Protein AF-A0A516W9E9-F1 (afdb_monomer_lite)

Foldseek 3Di:
DPDDDLQVLLVVLLVLLLLLLVVQVDDPPPPLNVLNPQPQGADQVCLVSNLVSSLSSLVSLLVSDVVVDPCVVLNVLSVVLSVQSVPDDHSSSNSVSSVVCVVSSCVSSDDDD

Structure (mmCIF, N/CA/C/O backbone):
data_AF-A0A516W9E9-F1
#
_entry.id   AF-A0A516W9E9-F1
#
loop_
_atom_site.group_PDB
_atom_site.id
_atom_site.type_symbol
_atom_site.label_atom_id
_atom_site.label_alt_id
_atom_site.label_comp_id
_atom_site.label_asym_id
_atom_site.label_entity_id
_atom_site.label_seq_id
_atom_site.pdbx_PDB_ins_code
_atom_site.Cartn_x
_atom_site.Cartn_y
_atom_site.Cartn_z
_atom_site.occupancy
_atom_site.B_iso_or_equiv
_atom_site.auth_seq_id
_atom_site.auth_comp_id
_atom_site.auth_asym_id
_atom_site.auth_atom_id
_atom_site.pdbx_PDB_model_num
ATOM 1 N N . MET A 1 1 ? 2.435 -21.210 -15.739 1.00 43.16 1 MET A N 1
ATOM 2 C CA . MET A 1 1 ? 1.935 -20.121 -14.871 1.00 43.16 1 MET A CA 1
ATOM 3 C C . MET A 1 1 ? 1.709 -18.894 -15.738 1.00 43.16 1 MET A C 1
ATOM 5 O O . MET A 1 1 ? 2.618 -18.540 -16.479 1.00 43.16 1 MET A O 1
ATOM 9 N N . LYS A 1 2 ? 0.509 -18.293 -15.738 1.00 44.12 2 LYS A N 1
ATOM 10 C CA . LYS A 1 2 ? 0.316 -16.986 -16.390 1.00 44.12 2 LYS A CA 1
ATOM 11 C C . LYS A 1 2 ? 1.157 -15.979 -15.607 1.00 44.12 2 LYS A C 1
ATOM 13 O O . LYS A 1 2 ? 0.932 -15.845 -14.411 1.00 44.12 2 LYS A O 1
ATOM 18 N N . LYS A 1 3 ? 2.133 -15.331 -16.252 1.00 57.31 3 LYS A N 1
ATOM 19 C CA . LYS A 1 3 ? 2.815 -14.179 -15.653 1.00 57.31 3 LYS A CA 1
ATOM 20 C C . LYS A 1 3 ? 1.751 -13.110 -15.412 1.00 57.31 3 LYS A C 1
ATOM 22 O O . LYS A 1 3 ? 1.116 -12.656 -16.364 1.00 57.31 3 LYS A O 1
ATOM 27 N N . THR A 1 4 ? 1.489 -12.799 -14.149 1.00 67.75 4 THR A N 1
ATOM 28 C CA . THR A 1 4 ? 0.615 -11.692 -13.764 1.00 67.75 4 THR A CA 1
ATOM 29 C C . THR A 1 4 ? 1.268 -10.403 -14.253 1.00 67.75 4 THR A C 1
ATOM 31 O O . THR A 1 4 ? 2.472 -10.244 -14.097 1.00 67.75 4 THR A O 1
ATOM 34 N N . ASN A 1 5 ? 0.510 -9.518 -14.902 1.00 80.50 5 ASN A N 1
ATOM 35 C CA . ASN A 1 5 ? 1.042 -8.226 -15.333 1.00 80.50 5 ASN A CA 1
ATOM 36 C C . ASN A 1 5 ? 1.298 -7.363 -14.079 1.00 80.50 5 ASN A C 1
ATOM 38 O O . ASN A 1 5 ? 0.321 -7.080 -13.377 1.00 80.50 5 ASN A O 1
ATOM 42 N N . PRO A 1 6 ? 2.547 -6.934 -13.806 1.00 79.31 6 PRO A N 1
ATOM 43 C CA . PRO A 1 6 ? 2.884 -6.152 -12.617 1.00 79.31 6 PRO A CA 1
ATOM 44 C C . PRO A 1 6 ? 2.045 -4.887 -12.467 1.00 79.31 6 PRO A C 1
ATOM 46 O O . PRO A 1 6 ? 1.619 -4.547 -11.365 1.00 79.31 6 PRO A O 1
ATOM 49 N N . GLY A 1 7 ? 1.724 -4.231 -13.586 1.00 75.94 7 GLY A N 1
ATOM 50 C CA . GLY A 1 7 ? 0.905 -3.028 -13.570 1.00 75.94 7 GLY A CA 1
ATOM 51 C C . GLY A 1 7 ? -0.505 -3.251 -13.084 1.00 75.94 7 GLY A C 1
ATOM 52 O O . GLY A 1 7 ? -0.976 -2.494 -12.246 1.00 75.94 7 GLY A O 1
ATOM 53 N N . LEU A 1 8 ? -1.140 -4.350 -13.488 1.00 80.62 8 LEU A N 1
ATOM 54 C CA . LEU A 1 8 ? -2.489 -4.664 -13.018 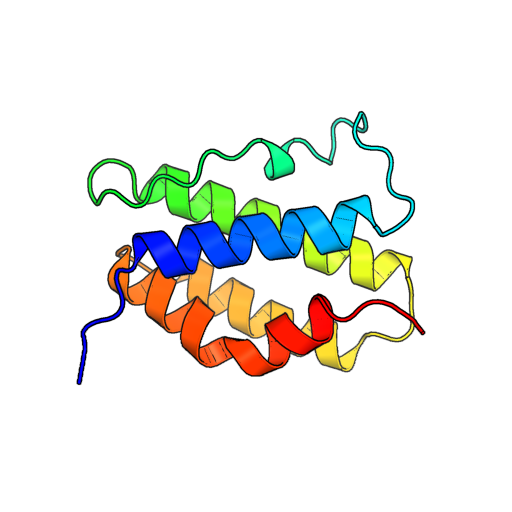1.00 80.62 8 LEU A CA 1
ATOM 55 C C . LEU A 1 8 ? -2.524 -4.955 -11.512 1.00 80.62 8 LEU A C 1
ATOM 57 O O . LEU A 1 8 ? -3.517 -4.656 -10.851 1.00 80.62 8 LEU A O 1
ATOM 61 N N . VAL A 1 9 ? -1.455 -5.538 -10.961 1.00 82.94 9 VAL A N 1
ATOM 62 C CA . VAL A 1 9 ? -1.347 -5.797 -9.517 1.00 82.94 9 VAL A CA 1
ATOM 63 C C . VAL A 1 9 ? -1.195 -4.489 -8.750 1.00 82.94 9 VAL A C 1
ATOM 65 O O . VAL A 1 9 ? -1.908 -4.259 -7.773 1.00 82.94 9 VAL A O 1
ATOM 68 N N . ILE A 1 10 ? -0.297 -3.624 -9.217 1.00 81.56 10 ILE A N 1
ATOM 69 C CA . ILE A 1 10 ? -0.003 -2.335 -8.593 1.00 81.56 10 ILE A CA 1
ATOM 70 C C . ILE A 1 10 ? -1.223 -1.397 -8.662 1.00 81.56 10 ILE A C 1
ATOM 72 O O . ILE A 1 10 ? -1.624 -0.826 -7.645 1.00 81.56 10 ILE A O 1
ATOM 76 N N . GLU A 1 11 ? -1.871 -1.289 -9.825 1.00 80.69 11 GLU A N 1
ATOM 77 C CA . GLU A 1 11 ? -3.103 -0.510 -10.005 1.00 80.69 11 GLU A CA 1
ATOM 78 C C . GLU A 1 11 ? -4.245 -1.052 -9.132 1.00 80.69 11 GLU A C 1
ATOM 80 O O . GLU A 1 11 ? -4.943 -0.285 -8.465 1.00 80.69 11 GLU A O 1
ATOM 85 N N . GLY A 1 12 ? -4.414 -2.378 -9.079 1.00 80.69 12 GLY A N 1
ATOM 86 C CA . GLY A 1 12 ? -5.438 -3.022 -8.254 1.00 80.69 12 GLY A CA 1
ATOM 87 C C . GLY A 1 12 ? -5.260 -2.752 -6.757 1.00 80.69 12 GLY A C 1
ATOM 88 O O . GLY A 1 12 ? -6.246 -2.503 -6.054 1.00 80.69 12 GLY A O 1
ATOM 89 N N . PHE A 1 13 ? -4.013 -2.737 -6.276 1.00 85.69 13 PHE A N 1
ATOM 90 C CA . PHE A 1 13 ? -3.686 -2.326 -4.910 1.00 85.69 13 PHE A CA 1
ATOM 91 C C . PHE A 1 13 ? -4.097 -0.871 -4.656 1.00 85.69 13 PHE A C 1
ATOM 93 O O . PHE A 1 13 ? -4.828 -0.599 -3.701 1.00 85.69 13 PHE A O 1
ATOM 100 N N . ALA A 1 14 ? -3.705 0.051 -5.540 1.00 81.00 14 ALA A N 1
ATOM 101 C CA . ALA A 1 14 ? -4.018 1.470 -5.389 1.00 81.00 14 ALA A CA 1
ATOM 102 C C . ALA A 1 14 ? -5.533 1.737 -5.372 1.00 81.00 14 AL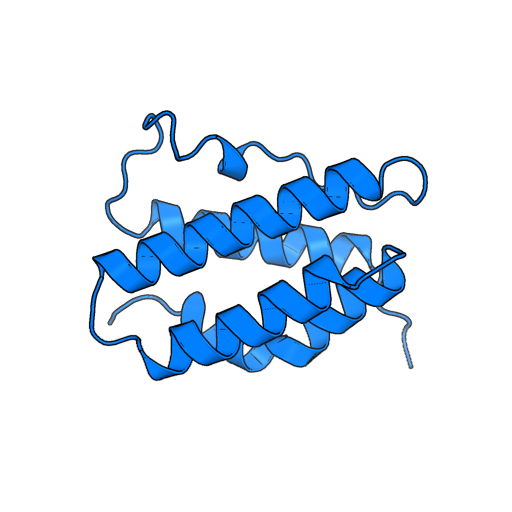A A C 1
ATOM 104 O O . ALA A 1 14 ? -6.017 2.512 -4.545 1.00 81.00 14 ALA A O 1
ATOM 105 N N . ILE A 1 15 ? -6.301 1.069 -6.239 1.00 79.38 15 ILE A N 1
ATOM 106 C CA . ILE A 1 15 ? -7.769 1.179 -6.277 1.00 79.38 15 ILE A CA 1
ATOM 107 C C . ILE A 1 15 ? -8.390 0.671 -4.968 1.00 79.38 15 ILE A C 1
ATOM 109 O O . ILE A 1 15 ? -9.245 1.342 -4.387 1.00 79.38 15 ILE A O 1
ATOM 113 N N . SER A 1 16 ? -7.949 -0.490 -4.481 1.00 82.50 16 SER A N 1
ATOM 114 C CA . SER A 1 16 ? -8.480 -1.096 -3.251 1.00 82.50 16 SER A CA 1
ATOM 115 C C . SER A 1 16 ? -8.188 -0.234 -2.021 1.00 82.50 16 SER A C 1
ATOM 117 O O . SER A 1 16 ? -9.077 -0.001 -1.200 1.00 82.50 16 SER A O 1
ATOM 119 N N . ALA A 1 17 ? -6.981 0.329 -1.943 1.00 81.44 17 ALA A N 1
ATOM 120 C CA . ALA A 1 17 ? -6.595 1.251 -0.885 1.00 81.44 17 ALA A CA 1
ATOM 121 C C . ALA A 1 17 ? -7.425 2.540 -0.902 1.00 81.44 17 ALA A C 1
ATOM 123 O O . ALA A 1 17 ? -7.948 2.940 0.138 1.00 81.44 17 ALA A O 1
ATOM 124 N N . LYS A 1 18 ? -7.636 3.151 -2.079 1.00 77.12 18 LYS A N 1
ATOM 125 C CA . LYS A 1 18 ? -8.531 4.314 -2.213 1.00 77.12 18 LYS A CA 1
ATOM 126 C C . LYS A 1 18 ? -9.940 3.988 -1.712 1.00 77.12 18 LYS A C 1
ATOM 128 O O . LYS A 1 18 ? -10.512 4.779 -0.967 1.00 77.12 18 LYS A O 1
ATOM 133 N N . ASN A 1 19 ? -10.485 2.825 -2.070 1.00 78.56 19 ASN A N 1
ATOM 134 C CA . ASN A 1 19 ? -11.809 2.407 -1.604 1.00 78.56 19 ASN A CA 1
ATOM 135 C C . ASN A 1 19 ? -11.863 2.260 -0.080 1.00 78.56 19 ASN A C 1
ATOM 137 O O . ASN A 1 19 ? -12.799 2.762 0.534 1.00 78.56 19 ASN A O 1
ATOM 141 N N . ARG A 1 20 ? -10.861 1.629 0.544 1.00 78.69 20 ARG A N 1
ATOM 142 C CA . ARG A 1 20 ? -10.801 1.507 2.008 1.00 78.69 20 ARG A CA 1
ATOM 143 C C . ARG A 1 20 ? -10.791 2.872 2.681 1.00 78.69 20 ARG A C 1
ATOM 145 O O . ARG A 1 20 ? -11.591 3.122 3.575 1.00 78.69 20 ARG A O 1
ATOM 152 N N . ILE A 1 21 ? -9.907 3.749 2.230 1.00 76.25 21 ILE A N 1
ATOM 153 C CA . ILE A 1 21 ? -9.637 5.003 2.924 1.00 76.25 21 ILE A CA 1
ATOM 154 C C . ILE A 1 21 ? -10.781 5.996 2.733 1.00 76.25 21 ILE A C 1
ATOM 156 O O . ILE A 1 21 ? -11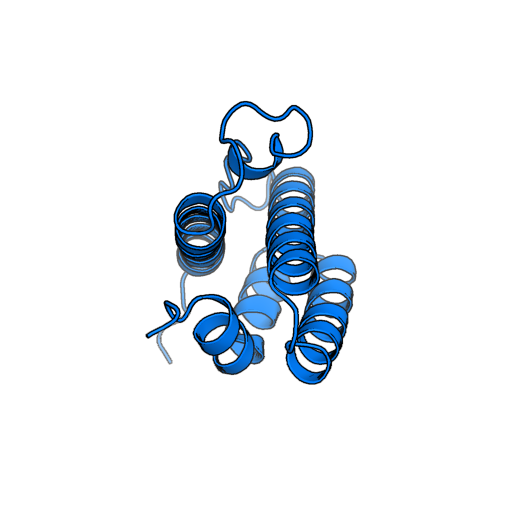.123 6.705 3.667 1.00 76.25 21 ILE A O 1
ATOM 160 N N . PHE A 1 22 ? -11.436 6.004 1.574 1.00 71.44 22 PHE A N 1
ATOM 161 C CA . PHE A 1 22 ? -12.592 6.874 1.350 1.00 71.44 22 PHE A CA 1
ATOM 162 C C . PHE A 1 22 ? -13.929 6.300 1.818 1.00 71.44 22 PHE A C 1
ATOM 164 O O . PHE A 1 22 ? -14.892 7.056 1.924 1.00 71.44 22 PHE A O 1
ATOM 171 N N . ASN A 1 23 ? -14.009 4.994 2.078 1.00 69.00 23 ASN A N 1
ATOM 172 C CA . ASN A 1 23 ? -15.139 4.423 2.807 1.00 69.00 23 ASN A CA 1
ATOM 173 C C . ASN A 1 23 ? -14.986 4.625 4.320 1.00 69.00 23 ASN A C 1
ATOM 175 O O . ASN A 1 23 ? -15.993 4.734 5.016 1.00 69.00 23 ASN A O 1
ATOM 179 N N . SER A 1 24 ? -13.753 4.702 4.831 1.00 61.19 24 SER A N 1
ATOM 180 C CA . SER A 1 24 ? -13.496 5.267 6.155 1.00 61.19 24 SER A CA 1
ATOM 181 C C . SER A 1 24 ? -13.764 6.775 6.100 1.00 61.19 24 SER A C 1
ATOM 183 O O . SER A 1 24 ? -13.515 7.412 5.083 1.00 61.19 24 SER A O 1
ATOM 185 N N . THR A 1 25 ? -14.298 7.375 7.155 1.00 63.31 25 THR A N 1
ATOM 186 C CA . THR A 1 25 ? -14.837 8.752 7.186 1.00 63.31 25 THR A CA 1
ATOM 187 C C . THR A 1 25 ? -13.795 9.881 7.008 1.00 63.31 25 THR A C 1
ATOM 189 O O . THR A 1 25 ? -14.033 11.014 7.424 1.00 63.31 25 THR A O 1
ATOM 192 N N . ILE A 1 26 ? -12.621 9.589 6.446 1.00 60.56 26 ILE A N 1
ATOM 193 C CA . ILE A 1 26 ? -11.503 10.514 6.249 1.00 60.56 26 ILE A CA 1
ATOM 194 C C . ILE A 1 26 ? -11.821 11.484 5.101 1.00 60.56 26 ILE A C 1
ATOM 196 O O . ILE A 1 26 ? -12.237 11.083 4.012 1.00 60.56 26 ILE A O 1
ATOM 200 N N . ASP A 1 27 ? -11.624 12.784 5.345 1.00 57.44 27 ASP A N 1
ATOM 201 C CA . ASP A 1 27 ? -11.931 13.846 4.383 1.00 57.44 27 ASP A CA 1
ATOM 202 C C . ASP A 1 27 ? -11.022 13.767 3.144 1.00 57.44 27 ASP A C 1
ATOM 204 O O . ASP A 1 27 ? -9.801 13.916 3.226 1.00 57.44 27 ASP A O 1
ATOM 208 N N . ARG A 1 28 ? -11.647 13.578 1.975 1.00 54.94 28 ARG A N 1
ATOM 209 C CA . ARG A 1 28 ? -11.019 13.547 0.641 1.00 54.94 28 ARG A CA 1
ATOM 210 C C . ARG A 1 28 ? -10.192 14.785 0.304 1.00 54.94 28 ARG A C 1
ATOM 212 O O . ARG A 1 28 ? -9.354 14.707 -0.590 1.00 54.94 28 ARG A O 1
ATOM 219 N N . HIS A 1 29 ? -10.445 15.902 0.977 1.00 53.91 29 HIS A N 1
ATOM 220 C CA . HIS A 1 29 ? -9.788 17.184 0.724 1.00 53.91 29 HIS A CA 1
ATOM 221 C C . HIS A 1 29 ? -8.694 17.499 1.746 1.00 53.91 29 HIS A C 1
ATOM 223 O O . HIS A 1 29 ? -8.129 18.594 1.715 1.00 53.91 29 HIS A O 1
ATOM 229 N N . HIS A 1 30 ? -8.384 16.569 2.655 1.00 51.12 30 HIS A N 1
ATOM 230 C CA . HIS A 1 30 ? -7.309 16.781 3.607 1.00 51.12 30 HIS A CA 1
ATOM 231 C C . HIS A 1 30 ? -5.954 16.750 2.873 1.00 51.12 30 HIS A C 1
ATOM 233 O O . HIS A 1 30 ? -5.686 15.796 2.141 1.00 51.12 30 HIS A O 1
ATOM 239 N N . PRO A 1 31 ? -5.070 17.745 3.066 1.00 46.22 31 PRO A N 1
ATOM 240 C CA . PRO A 1 31 ? -3.775 17.816 2.379 1.00 46.22 31 PRO A CA 1
ATOM 241 C C . PRO A 1 31 ? -2.849 16.627 2.688 1.00 46.22 31 PRO A C 1
ATOM 243 O O . PRO A 1 31 ? -1.913 16.360 1.945 1.00 46.22 31 PRO A O 1
ATOM 246 N N . GLU A 1 32 ? -3.128 15.859 3.745 1.00 46.38 32 GLU A N 1
ATOM 247 C CA . GLU A 1 32 ? -2.419 14.607 4.059 1.00 46.38 32 GLU A CA 1
ATOM 248 C C . GLU A 1 32 ? -2.921 13.392 3.244 1.00 46.38 32 GLU A C 1
ATOM 250 O O . GLU A 1 32 ? -2.398 12.291 3.402 1.00 46.38 32 GLU A O 1
ATOM 255 N N . VAL A 1 33 ? -3.923 13.571 2.369 1.00 50.78 33 VAL A N 1
ATOM 256 C CA . VAL A 1 33 ? -4.532 12.537 1.500 1.00 50.78 33 VAL A CA 1
ATOM 257 C C . VAL A 1 33 ? -4.037 12.641 0.043 1.00 50.78 33 VAL A C 1
ATOM 259 O O . VAL A 1 33 ? -4.513 11.941 -0.850 1.00 50.78 33 VAL A O 1
ATOM 262 N N . ASP A 1 34 ? -3.003 13.454 -0.202 1.00 45.44 34 ASP A N 1
ATOM 263 C CA . ASP A 1 34 ? -2.384 13.711 -1.519 1.00 45.44 34 ASP A CA 1
ATOM 264 C C . ASP A 1 34 ? -1.843 12.436 -2.210 1.00 45.44 34 ASP A C 1
ATOM 266 O O . ASP A 1 34 ? -1.653 12.356 -3.422 1.00 45.44 34 ASP A O 1
ATOM 270 N N . TRP A 1 35 ? -1.664 11.366 -1.439 1.00 50.66 35 TRP A N 1
ATOM 271 C CA . TRP A 1 35 ? -1.276 10.044 -1.919 1.00 50.66 35 TRP A CA 1
ATOM 272 C C . TRP A 1 35 ? -2.376 9.314 -2.703 1.00 50.66 35 TRP A C 1
ATOM 274 O O . TRP A 1 35 ? -2.075 8.451 -3.528 1.00 50.66 35 TRP A O 1
ATOM 284 N N . ALA A 1 36 ? -3.647 9.684 -2.524 1.00 44.56 36 ALA A N 1
ATOM 285 C CA . ALA A 1 36 ? -4.762 9.135 -3.291 1.00 44.56 36 ALA A CA 1
ATOM 286 C C . ALA A 1 36 ? -4.800 9.640 -4.747 1.00 44.56 36 ALA A C 1
ATOM 288 O O . ALA A 1 36 ? -5.591 9.133 -5.549 1.00 44.56 36 ALA A O 1
ATOM 289 N N . GLN A 1 37 ? -3.947 10.604 -5.108 1.00 45.53 37 GLN A N 1
ATOM 290 C CA . GLN A 1 37 ? -3.764 11.088 -6.479 1.00 45.53 37 GLN A CA 1
ATOM 291 C C . GLN A 1 37 ? -2.546 10.484 -7.187 1.00 45.53 37 GLN A C 1
ATOM 293 O O . GLN A 1 37 ? -2.296 10.824 -8.338 1.00 45.53 37 GLN A O 1
ATOM 298 N N . ALA A 1 38 ? -1.804 9.570 -6.546 1.00 51.28 38 ALA A N 1
ATOM 299 C CA . ALA A 1 38 ? -0.689 8.899 -7.202 1.00 51.28 38 ALA A CA 1
ATOM 300 C C . ALA A 1 38 ? -1.190 8.102 -8.422 1.00 51.28 38 ALA A C 1
ATOM 302 O O . ALA A 1 38 ? -1.918 7.114 -8.279 1.00 51.28 38 ALA A O 1
ATOM 303 N N . ASP A 1 39 ? -0.815 8.558 -9.619 1.00 51.41 39 ASP A N 1
ATOM 304 C CA . ASP A 1 39 ? -0.991 7.825 -10.870 1.00 51.41 39 ASP A CA 1
ATOM 305 C C . ASP A 1 39 ? 0.056 6.715 -10.920 1.00 51.41 39 ASP A C 1
ATOM 307 O O . ASP A 1 39 ? 1.228 6.922 -11.246 1.00 51.41 39 ASP A O 1
ATOM 311 N N . VAL A 1 40 ? -0.366 5.516 -10.536 1.00 54.75 40 VAL A N 1
ATOM 312 C CA . VAL A 1 40 ? 0.508 4.350 -10.478 1.00 54.75 40 VAL A CA 1
ATOM 313 C C . VAL A 1 40 ? 0.520 3.683 -11.853 1.00 54.75 40 VAL A C 1
ATOM 315 O O . VAL A 1 40 ? -0.143 2.679 -12.076 1.00 54.75 40 VAL A O 1
ATOM 318 N N . SER A 1 41 ? 1.242 4.275 -12.809 1.00 55.38 41 SER A N 1
ATOM 319 C CA . SER A 1 41 ? 1.477 3.648 -14.116 1.00 55.38 41 SER A CA 1
ATOM 320 C C . SER A 1 41 ? 2.730 2.781 -14.042 1.00 55.38 41 SER A C 1
ATOM 322 O O . SER A 1 41 ? 3.857 3.278 -14.082 1.00 55.38 41 SER A O 1
ATOM 324 N N . ALA A 1 42 ? 2.550 1.467 -13.915 1.00 52.06 42 ALA A N 1
ATOM 325 C CA . ALA A 1 42 ? 3.676 0.541 -13.876 1.00 52.06 42 ALA A CA 1
ATOM 326 C C . ALA A 1 42 ? 4.331 0.431 -15.260 1.00 52.06 42 ALA A C 1
ATOM 328 O O . ALA A 1 42 ? 4.018 -0.436 -16.074 1.00 52.06 42 ALA A O 1
ATOM 329 N N . SER A 1 43 ? 5.256 1.343 -15.523 1.00 54.59 43 SER A N 1
ATOM 330 C CA . SER A 1 43 ? 6.268 1.208 -16.561 1.00 54.59 43 SER A CA 1
ATOM 331 C C . SER A 1 43 ? 7.636 1.258 -15.893 1.00 54.59 43 SER A C 1
ATOM 333 O O . SER A 1 43 ? 7.832 2.027 -14.949 1.00 54.59 43 SER A O 1
ATOM 335 N N . ASP A 1 44 ? 8.595 0.473 -16.389 1.00 56.38 44 ASP A N 1
ATOM 336 C CA . ASP A 1 44 ? 9.974 0.470 -15.872 1.00 56.38 44 ASP A CA 1
ATOM 337 C C . ASP A 1 44 ? 10.583 1.881 -15.860 1.00 56.38 44 ASP A C 1
ATOM 339 O O . ASP A 1 44 ? 11.275 2.273 -14.922 1.00 56.38 44 ASP A O 1
ATOM 343 N N . THR A 1 45 ? 10.247 2.689 -16.868 1.00 59.28 45 THR A N 1
ATOM 344 C CA . THR A 1 45 ? 10.655 4.093 -17.006 1.00 59.28 45 THR A CA 1
ATOM 345 C C . THR A 1 45 ? 10.164 5.012 -15.889 1.00 59.28 45 THR A C 1
ATOM 347 O O . THR A 1 45 ? 10.773 6.056 -15.672 1.00 59.28 45 THR A O 1
ATOM 350 N N . ASN A 1 46 ? 9.094 4.646 -15.179 1.00 72.62 46 ASN A N 1
ATOM 351 C CA . ASN A 1 46 ? 8.502 5.445 -14.105 1.00 72.62 46 ASN A CA 1
ATOM 352 C C . ASN A 1 46 ? 8.492 4.708 -12.754 1.00 72.62 46 ASN A C 1
ATOM 354 O O . ASN A 1 46 ? 7.729 5.058 -11.849 1.00 72.62 46 ASN A O 1
ATOM 358 N N . PHE A 1 47 ? 9.318 3.668 -12.601 1.00 79.50 47 PHE A N 1
ATOM 359 C CA . PHE A 1 47 ? 9.317 2.834 -11.402 1.00 79.50 47 PHE A CA 1
ATOM 360 C C . PHE A 1 47 ? 9.562 3.612 -10.092 1.00 79.50 47 PHE A C 1
ATOM 362 O O . PHE A 1 47 ? 8.808 3.382 -9.148 1.00 79.50 47 PHE A O 1
ATOM 369 N N . PRO A 1 48 ? 10.511 4.570 -9.998 1.00 82.50 48 PRO A N 1
ATOM 370 C CA . PRO A 1 48 ? 10.711 5.331 -8.762 1.00 82.50 48 PRO A CA 1
ATOM 371 C C . PRO A 1 48 ? 9.456 6.091 -8.312 1.00 82.50 48 PRO A C 1
ATOM 373 O O . PRO A 1 48 ? 9.090 6.033 -7.142 1.00 82.50 48 PRO A O 1
ATOM 376 N N . SER A 1 49 ? 8.757 6.747 -9.242 1.00 81.69 49 SER A N 1
ATOM 377 C CA . SER A 1 49 ? 7.512 7.465 -8.944 1.00 81.69 49 SER A CA 1
ATOM 378 C C . SER A 1 49 ? 6.351 6.515 -8.653 1.00 81.69 49 SER A C 1
ATOM 380 O O . SER A 1 49 ? 5.541 6.787 -7.774 1.00 81.69 49 SER A O 1
ATOM 382 N N . THR A 1 50 ? 6.294 5.376 -9.348 1.00 80.75 50 THR A N 1
ATOM 383 C CA . THR A 1 50 ? 5.328 4.295 -9.085 1.00 80.75 50 THR A CA 1
ATOM 384 C C . THR A 1 50 ? 5.485 3.780 -7.656 1.00 80.75 50 THR A C 1
ATOM 386 O O . THR A 1 50 ? 4.508 3.700 -6.916 1.00 80.75 50 THR A O 1
ATOM 389 N N . LYS A 1 51 ? 6.721 3.479 -7.245 1.00 86.31 51 LYS A N 1
ATOM 390 C CA . LYS A 1 51 ? 7.053 2.998 -5.905 1.00 86.31 51 LYS A CA 1
ATOM 391 C C . LYS A 1 51 ? 6.724 4.031 -4.830 1.00 86.31 51 LYS A C 1
ATOM 393 O O . LYS A 1 51 ? 6.037 3.683 -3.878 1.00 86.31 51 LYS A O 1
ATOM 398 N N . ASP A 1 52 ? 7.137 5.287 -5.005 1.00 85.06 52 ASP A N 1
ATOM 399 C CA . ASP A 1 52 ? 6.776 6.375 -4.082 1.00 85.06 52 ASP A CA 1
ATOM 400 C C . ASP A 1 52 ? 5.246 6.506 -3.956 1.00 85.06 52 ASP A C 1
ATOM 402 O O . ASP A 1 52 ? 4.710 6.583 -2.852 1.00 85.06 52 ASP A O 1
ATOM 406 N N . GLY A 1 53 ? 4.514 6.409 -5.070 1.00 82.62 53 GLY A N 1
ATOM 407 C CA . GLY A 1 53 ? 3.052 6.353 -5.067 1.00 82.62 53 GLY A CA 1
ATOM 408 C C . GLY A 1 53 ? 2.492 5.205 -4.220 1.00 82.62 53 GLY A C 1
ATOM 409 O O . GLY A 1 53 ? 1.641 5.434 -3.360 1.00 82.62 53 GLY A O 1
ATOM 410 N N . VAL A 1 54 ? 2.996 3.982 -4.413 1.00 85.44 54 VAL A N 1
ATOM 411 C CA . VAL A 1 54 ? 2.586 2.795 -3.639 1.00 85.44 54 VAL A CA 1
ATOM 412 C C . VAL A 1 54 ? 2.909 2.946 -2.150 1.00 85.44 54 VAL A C 1
ATOM 414 O O . VAL A 1 54 ? 2.054 2.656 -1.313 1.00 85.44 54 VAL A O 1
ATOM 417 N N . GLU A 1 55 ? 4.097 3.440 -1.800 1.00 88.69 55 GLU A N 1
ATOM 418 C CA . GLU A 1 55 ? 4.498 3.673 -0.407 1.00 88.69 55 GLU A CA 1
ATOM 419 C C . GLU A 1 55 ? 3.582 4.681 0.285 1.00 88.69 55 GLU A C 1
ATOM 421 O O . GLU A 1 55 ? 3.155 4.471 1.424 1.00 88.69 55 GLU A O 1
ATOM 426 N N . ARG A 1 56 ? 3.248 5.780 -0.397 1.00 83.81 56 ARG A N 1
ATOM 427 C CA . ARG A 1 56 ? 2.339 6.779 0.162 1.00 83.81 56 ARG A CA 1
ATOM 428 C C . ARG A 1 56 ? 0.920 6.230 0.324 1.00 83.81 56 ARG A C 1
ATOM 430 O O . ARG A 1 56 ? 0.288 6.497 1.345 1.00 83.81 56 ARG A O 1
ATOM 437 N N . VAL A 1 57 ? 0.437 5.432 -0.632 1.00 82.88 57 VAL A N 1
ATOM 438 C CA . VAL A 1 57 ? -0.854 4.735 -0.522 1.00 82.88 57 VAL A CA 1
ATOM 439 C C . VAL A 1 57 ? -0.867 3.803 0.691 1.00 82.88 57 VAL A C 1
ATOM 441 O O . VAL A 1 57 ? -1.809 3.851 1.482 1.00 82.88 57 VAL A O 1
ATOM 444 N N . LEU A 1 58 ? 0.185 3.004 0.888 1.00 87.75 58 LEU A N 1
ATOM 445 C CA . LEU A 1 58 ? 0.291 2.103 2.036 1.00 87.75 58 LEU A CA 1
ATOM 446 C C . LEU A 1 58 ? 0.298 2.864 3.370 1.00 87.75 58 LEU A C 1
ATOM 448 O O . LEU A 1 58 ? -0.417 2.477 4.295 1.00 87.75 58 LEU A O 1
ATOM 452 N N . LYS A 1 59 ? 1.022 3.987 3.452 1.00 86.62 59 LYS A N 1
ATOM 453 C CA . LYS A 1 59 ? 0.997 4.873 4.629 1.00 86.62 59 LYS A CA 1
ATOM 454 C C . LYS A 1 59 ? -0.412 5.388 4.924 1.00 86.62 59 LYS A C 1
ATOM 456 O O . LYS A 1 59 ? -0.815 5.422 6.085 1.00 86.62 59 LYS A O 1
ATOM 461 N N . GLY A 1 60 ? -1.183 5.738 3.892 1.00 82.00 60 GLY A N 1
ATOM 462 C CA . GLY A 1 60 ? -2.591 6.115 4.032 1.00 82.00 60 GLY A CA 1
ATOM 463 C C . GLY A 1 60 ? -3.448 4.998 4.638 1.00 82.00 60 GLY A C 1
ATOM 464 O O . GLY A 1 60 ? -4.257 5.255 5.534 1.00 82.00 60 GLY A O 1
ATOM 465 N N . VAL A 1 61 ? -3.238 3.747 4.208 1.00 85.50 61 VAL A N 1
ATOM 466 C CA . VAL A 1 61 ? -3.937 2.569 4.757 1.00 85.50 61 VAL A CA 1
ATOM 467 C C . VAL A 1 61 ? -3.576 2.365 6.228 1.00 85.50 61 VAL A C 1
ATOM 469 O O . VAL A 1 61 ? -4.472 2.250 7.062 1.00 85.50 61 VAL A O 1
ATOM 472 N N . GLN A 1 62 ? -2.283 2.378 6.562 1.00 88.38 62 GLN A N 1
ATOM 473 C CA . GLN A 1 62 ? -1.808 2.235 7.942 1.00 88.38 62 GLN A CA 1
ATOM 474 C C . GLN A 1 62 ? -2.363 3.342 8.845 1.00 88.38 62 GLN A C 1
ATOM 476 O O . GLN A 1 62 ? -2.863 3.061 9.931 1.00 88.38 62 GLN A O 1
ATOM 481 N N . HIS A 1 63 ? -2.345 4.596 8.385 1.00 85.56 63 HIS A N 1
ATOM 482 C CA . HIS A 1 63 ? -2.916 5.713 9.135 1.00 85.56 63 HIS A CA 1
ATOM 483 C C . HIS A 1 63 ? -4.416 5.528 9.386 1.00 85.56 63 HIS A C 1
ATOM 485 O O . HIS A 1 63 ? -4.897 5.759 10.495 1.00 85.56 63 HIS A O 1
ATOM 491 N N . THR A 1 64 ? -5.150 5.083 8.366 1.00 82.81 64 THR A N 1
ATOM 492 C CA . THR A 1 64 ? -6.591 4.826 8.462 1.00 82.81 64 THR A CA 1
ATOM 493 C C . THR A 1 64 ? -6.890 3.746 9.494 1.00 82.81 64 THR A C 1
ATOM 495 O O . THR A 1 64 ? -7.693 3.967 10.397 1.00 82.81 64 THR A O 1
ATOM 498 N N . LEU A 1 65 ? -6.190 2.613 9.425 1.00 85.25 65 LEU A N 1
ATOM 499 C CA . LEU A 1 65 ? -6.342 1.523 10.391 1.00 85.25 65 LEU A CA 1
ATOM 500 C C . LEU A 1 65 ? -5.968 1.960 11.811 1.00 85.25 65 LEU A C 1
ATOM 502 O O . LEU A 1 65 ? -6.677 1.640 12.762 1.00 85.25 65 LEU A O 1
ATOM 506 N N . TYR A 1 66 ? -4.906 2.752 11.963 1.00 85.56 66 TYR A N 1
ATOM 507 C CA . TYR A 1 66 ? -4.526 3.311 13.257 1.00 85.56 66 TYR A CA 1
ATOM 508 C C . TYR A 1 66 ? -5.632 4.199 13.850 1.00 85.56 66 TYR A C 1
ATOM 510 O O . TYR A 1 66 ? -5.956 4.085 15.031 1.00 85.56 66 TYR A O 1
ATOM 518 N N . LYS A 1 67 ? -6.256 5.060 13.033 1.00 83.88 67 LYS A N 1
ATOM 519 C CA . LYS A 1 67 ? -7.377 5.917 13.456 1.00 83.88 67 LYS A CA 1
ATOM 520 C C . LYS A 1 67 ? -8.632 5.123 13.812 1.00 83.88 67 LYS A C 1
ATOM 522 O O . LYS A 1 67 ? -9.367 5.531 14.708 1.00 83.88 67 LYS A O 1
ATOM 527 N N . GLU A 1 68 ? -8.882 4.020 13.116 1.00 82.50 68 GLU A N 1
ATOM 528 C CA . GLU A 1 68 ? -10.042 3.157 13.346 1.00 82.50 68 GLU A CA 1
ATOM 529 C C . GLU A 1 68 ? -9.926 2.285 14.606 1.00 82.50 68 GLU A C 1
ATOM 531 O O 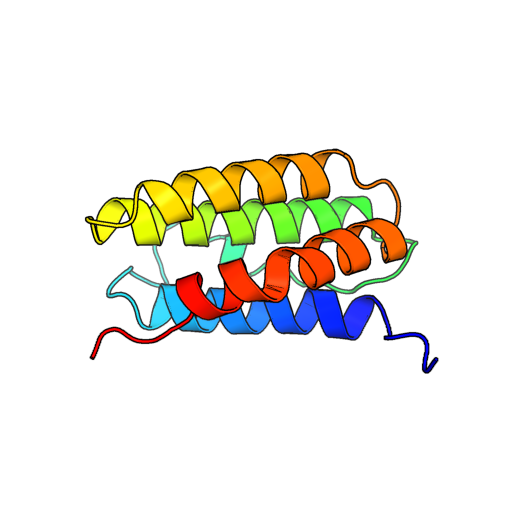. GLU A 1 68 ? -10.963 1.838 15.107 1.00 82.50 68 GLU A O 1
ATOM 536 N N . GLY A 1 69 ? -8.706 2.083 15.121 1.00 78.44 69 GLY A N 1
ATOM 537 C CA . GLY A 1 69 ? -8.400 1.308 16.327 1.00 78.44 69 GLY A CA 1
ATOM 538 C C . GLY A 1 69 ? -8.610 -0.207 16.174 1.00 78.44 69 GLY A C 1
ATOM 539 O O . GLY A 1 69 ? -9.313 -0.656 15.279 1.00 78.44 69 GLY A O 1
ATOM 540 N N . GLN A 1 70 ? -8.025 -1.004 17.080 1.00 75.81 70 GLN A N 1
ATOM 541 C CA . GLN A 1 70 ? -8.144 -2.479 17.113 1.00 75.81 70 GLN A CA 1
ATOM 542 C C . GLN A 1 70 ? -7.567 -3.209 15.880 1.00 75.81 70 GLN A C 1
ATOM 544 O O . GLN A 1 70 ? -8.128 -4.198 15.411 1.00 75.81 70 GLN A O 1
ATOM 549 N N . HIS A 1 71 ? -6.426 -2.740 15.366 1.00 83.56 71 HIS A N 1
ATOM 550 C CA . HIS A 1 71 ? -5.771 -3.301 14.177 1.00 83.56 71 HIS A CA 1
ATOM 551 C C . HIS A 1 71 ? -4.261 -3.551 14.371 1.00 83.56 71 HIS A C 1
ATOM 553 O O . HIS A 1 71 ? -3.530 -3.571 13.391 1.00 83.56 71 HIS A O 1
ATOM 559 N N . ASP A 1 72 ? -3.776 -3.738 15.604 1.00 85.12 72 ASP A N 1
ATOM 560 C CA . ASP A 1 72 ? -2.332 -3.768 15.914 1.00 85.12 72 ASP A CA 1
ATOM 561 C C . ASP A 1 72 ? -1.565 -4.879 15.175 1.00 85.12 72 ASP A C 1
ATOM 563 O O . ASP A 1 72 ? -0.529 -4.608 14.570 1.00 85.12 72 ASP A O 1
ATOM 567 N N . ASP A 1 73 ?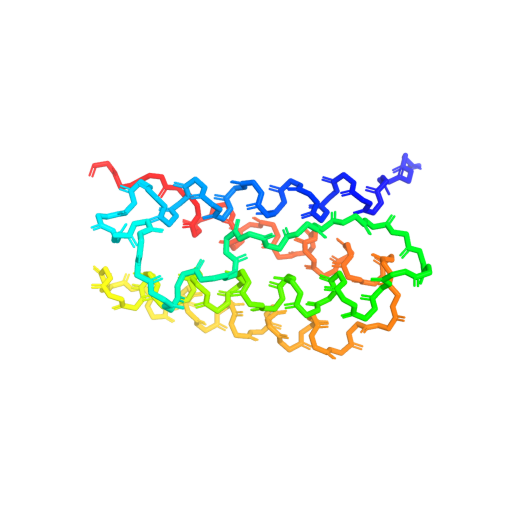 -2.098 -6.105 15.144 1.00 86.56 73 ASP A N 1
ATOM 568 C CA . ASP A 1 73 ? -1.479 -7.223 14.413 1.00 86.56 73 ASP A CA 1
ATOM 569 C C . ASP A 1 73 ? -1.422 -6.940 12.905 1.00 86.56 73 ASP A C 1
ATOM 571 O O . ASP A 1 73 ? -0.397 -7.127 12.254 1.00 86.56 73 ASP A O 1
ATOM 575 N N . LEU A 1 74 ? -2.507 -6.384 12.362 1.00 88.94 74 LEU A N 1
ATOM 576 C CA . LEU A 1 74 ? -2.597 -6.011 10.954 1.00 88.94 74 LEU A CA 1
ATOM 577 C C . LEU A 1 74 ? -1.657 -4.845 10.602 1.00 88.94 74 LEU A C 1
ATOM 579 O O . LEU A 1 74 ? -1.120 -4.793 9.499 1.00 88.94 74 LEU A O 1
ATOM 583 N N . LEU A 1 75 ? -1.445 -3.902 11.523 1.00 90.25 75 LEU A N 1
ATOM 584 C CA . LEU A 1 75 ? -0.502 -2.797 11.354 1.00 90.25 75 LEU A CA 1
ATOM 585 C C . LEU A 1 75 ? 0.950 -3.290 11.329 1.00 90.25 75 LEU A C 1
ATOM 587 O O . LEU A 1 75 ? 1.730 -2.768 10.531 1.00 90.25 75 LEU A O 1
ATOM 591 N N . ASN A 1 76 ? 1.290 -4.298 12.140 1.00 91.00 76 ASN A N 1
ATOM 592 C CA . ASN A 1 76 ? 2.603 -4.948 12.104 1.00 91.00 76 ASN A CA 1
ATOM 593 C C . ASN A 1 76 ? 2.826 -5.666 10.765 1.00 91.00 76 ASN A C 1
ATOM 595 O O . ASN A 1 76 ? 3.827 -5.415 10.099 1.00 91.00 76 ASN A O 1
ATOM 599 N N . ASP A 1 77 ? 1.854 -6.457 10.307 1.00 90.62 77 ASP A N 1
ATOM 600 C CA . ASP A 1 77 ? 1.932 -7.153 9.015 1.00 90.62 77 ASP A CA 1
ATOM 601 C C . ASP A 1 77 ? 2.061 -6.175 7.826 1.00 90.62 77 ASP A C 1
ATOM 603 O O . ASP A 1 77 ? 2.761 -6.431 6.841 1.00 90.62 77 ASP A O 1
ATOM 607 N N . LEU A 1 78 ? 1.397 -5.015 7.901 1.00 90.56 78 LEU A N 1
ATOM 608 C CA . LEU A 1 78 ? 1.536 -3.958 6.897 1.00 90.56 78 LEU A CA 1
ATOM 609 C C . LEU A 1 78 ? 2.894 -3.245 6.967 1.00 90.56 78 LEU A C 1
ATOM 611 O O . LEU A 1 78 ? 3.316 -2.679 5.957 1.00 90.56 78 LEU A O 1
ATOM 615 N N . ALA A 1 79 ? 3.573 -3.243 8.118 1.00 90.81 79 ALA A N 1
ATOM 616 C CA . ALA A 1 79 ? 4.933 -2.718 8.234 1.00 90.81 79 ALA A CA 1
ATOM 617 C C . ALA A 1 79 ? 5.936 -3.617 7.493 1.00 90.81 79 ALA A C 1
ATOM 619 O O . ALA A 1 79 ? 6.749 -3.103 6.727 1.00 90.81 79 ALA A O 1
ATOM 620 N N . ASP A 1 80 ? 5.792 -4.940 7.599 1.00 91.50 80 ASP A N 1
ATOM 621 C CA . ASP A 1 80 ? 6.615 -5.893 6.841 1.00 91.50 80 ASP A CA 1
ATOM 622 C C . ASP A 1 80 ? 6.425 -5.727 5.321 1.00 91.50 80 ASP A C 1
ATOM 624 O O . ASP A 1 80 ? 7.386 -5.742 4.545 1.00 91.50 80 ASP A O 1
ATOM 628 N N . LEU A 1 81 ? 5.184 -5.491 4.874 1.00 91.38 81 LEU A N 1
ATOM 629 C CA . LEU A 1 81 ? 4.910 -5.138 3.477 1.00 91.38 81 LEU A CA 1
ATOM 630 C C . LEU A 1 81 ? 5.563 -3.800 3.084 1.00 91.38 81 LEU A C 1
ATOM 632 O O . LEU A 1 81 ? 6.076 -3.675 1.970 1.00 91.38 81 LEU A O 1
ATOM 636 N N . ALA A 1 82 ? 5.561 -2.799 3.968 1.00 92.50 82 ALA A N 1
ATOM 637 C CA . ALA A 1 82 ? 6.202 -1.513 3.697 1.00 92.50 82 ALA A CA 1
ATOM 638 C C . ALA A 1 82 ? 7.711 -1.674 3.464 1.00 92.50 82 ALA A C 1
ATOM 640 O O . ALA A 1 82 ? 8.252 -1.084 2.525 1.00 92.50 82 ALA A O 1
ATOM 641 N N . ASP A 1 83 ? 8.368 -2.529 4.246 1.00 93.31 83 ASP A N 1
ATOM 642 C CA . ASP A 1 83 ? 9.783 -2.856 4.068 1.00 93.31 83 ASP A CA 1
ATOM 643 C C . ASP A 1 83 ? 10.038 -3.611 2.753 1.00 93.31 83 ASP A C 1
ATOM 645 O O . ASP A 1 83 ? 11.002 -3.313 2.036 1.00 93.31 83 ASP A O 1
ATOM 649 N N . ALA A 1 84 ? 9.149 -4.532 2.363 1.00 92.69 84 ALA A N 1
ATOM 650 C CA . ALA A 1 84 ? 9.227 -5.231 1.077 1.00 92.69 84 ALA A CA 1
ATOM 651 C C . ALA A 1 84 ? 9.067 -4.275 -0.126 1.00 92.69 84 ALA A C 1
ATOM 653 O O . ALA A 1 84 ? 9.828 -4.338 -1.097 1.00 92.69 84 ALA A O 1
ATOM 654 N N . ILE A 1 85 ? 8.131 -3.326 -0.054 1.00 91.31 85 ILE A N 1
AT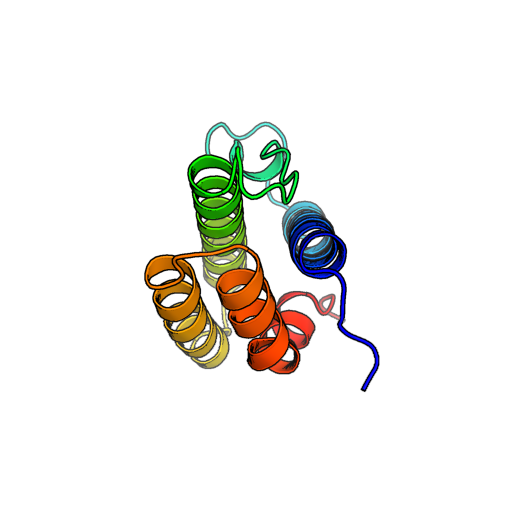OM 655 C CA . ILE A 1 85 ? 7.958 -2.281 -1.076 1.00 91.31 85 ILE A CA 1
ATOM 656 C C . ILE A 1 85 ? 9.197 -1.376 -1.126 1.00 91.31 85 ILE A C 1
ATOM 658 O O . ILE A 1 85 ? 9.746 -1.140 -2.204 1.00 91.31 85 ILE A O 1
ATOM 662 N N . SER A 1 86 ? 9.688 -0.929 0.032 1.00 91.62 86 SER A N 1
ATOM 663 C CA . SER A 1 86 ? 10.869 -0.062 0.158 1.00 91.62 86 SER A CA 1
ATOM 664 C C . SER A 1 86 ? 12.155 -0.732 -0.341 1.00 91.62 86 SER A C 1
ATOM 666 O O . SER A 1 86 ? 13.049 -0.073 -0.879 1.00 91.62 86 SER A O 1
ATOM 668 N N . SER A 1 87 ? 12.250 -2.057 -0.260 1.00 93.31 87 SER A N 1
ATOM 669 C CA . SER A 1 87 ? 13.390 -2.819 -0.784 1.00 93.31 87 SER A CA 1
ATOM 670 C C . SER A 1 87 ? 13.261 -3.201 -2.264 1.00 93.31 87 SER A C 1
ATOM 672 O O . SER A 1 87 ? 14.279 -3.517 -2.885 1.00 93.31 87 SER A O 1
ATOM 674 N N . SER A 1 88 ? 12.065 -3.086 -2.854 1.00 91.06 88 SER A N 1
ATOM 675 C CA . SER A 1 88 ? 11.811 -3.397 -4.267 1.00 91.06 88 SER A CA 1
ATOM 676 C C . SER A 1 88 ? 12.569 -2.454 -5.212 1.00 91.06 88 SER A C 1
ATOM 678 O O . SER A 1 88 ? 12.595 -1.229 -5.019 1.00 91.06 88 SER A O 1
ATOM 680 N N . LYS A 1 89 ? 13.162 -3.028 -6.261 1.00 90.56 89 LYS A N 1
ATOM 681 C CA . LYS A 1 89 ? 14.019 -2.370 -7.265 1.00 90.56 89 LYS A CA 1
ATOM 682 C C . LYS A 1 89 ? 13.456 -2.430 -8.684 1.00 90.56 89 LYS A C 1
ATOM 684 O O . LYS A 1 89 ? 14.023 -1.803 -9.577 1.00 90.56 89 LYS A O 1
ATOM 689 N N . SER A 1 90 ? 12.362 -3.157 -8.895 1.00 88.44 90 SER A N 1
ATOM 690 C CA . SER A 1 90 ? 11.669 -3.251 -10.182 1.00 88.44 90 SER A CA 1
ATOM 691 C C . SER A 1 90 ? 10.150 -3.364 -10.003 1.00 88.44 90 SER A C 1
ATOM 693 O O . SER A 1 90 ? 9.690 -3.738 -8.917 1.00 88.44 90 SER A O 1
ATOM 695 N N . PRO A 1 91 ? 9.348 -3.080 -11.050 1.00 84.56 91 PRO A N 1
ATOM 696 C CA . PRO A 1 91 ? 7.905 -3.309 -11.009 1.00 84.56 91 PRO A CA 1
ATOM 697 C C . PRO A 1 91 ? 7.531 -4.766 -10.719 1.00 84.56 91 PRO A C 1
ATOM 699 O O . PRO A 1 91 ? 6.537 -5.000 -10.037 1.00 84.56 91 PRO A O 1
ATOM 702 N N . ASP A 1 92 ? 8.326 -5.730 -11.195 1.00 86.94 92 ASP A N 1
ATOM 703 C CA . ASP A 1 92 ? 8.126 -7.158 -10.920 1.00 86.94 92 ASP A CA 1
ATOM 704 C C . ASP A 1 92 ? 8.275 -7.465 -9.420 1.00 86.94 92 ASP A C 1
ATOM 706 O O . ASP A 1 92 ? 7.364 -8.040 -8.829 1.00 86.94 92 ASP A O 1
ATOM 710 N N . GLU A 1 93 ? 9.367 -7.018 -8.785 1.00 91.44 93 GLU A N 1
ATOM 711 C CA . GLU A 1 93 ? 9.593 -7.195 -7.336 1.00 91.44 93 GLU A CA 1
ATOM 712 C C . GLU A 1 93 ? 8.499 -6.509 -6.506 1.00 91.44 93 GLU A C 1
ATOM 714 O O . GLU A 1 93 ? 7.983 -7.077 -5.544 1.00 91.44 93 GLU A O 1
ATOM 719 N N . LEU A 1 94 ? 8.086 -5.308 -6.922 1.00 88.69 94 LEU A N 1
ATOM 720 C CA . LEU A 1 94 ? 7.009 -4.568 -6.270 1.00 88.69 94 LEU A CA 1
ATOM 721 C C . LEU A 1 94 ? 5.667 -5.306 -6.380 1.00 88.69 94 LEU A C 1
ATOM 723 O O . LEU A 1 94 ? 4.915 -5.410 -5.410 1.00 88.69 94 LEU A O 1
ATOM 727 N N . SER A 1 95 ? 5.361 -5.841 -7.562 1.00 86.75 95 SER A N 1
ATOM 728 C CA . SER A 1 95 ? 4.163 -6.645 -7.787 1.00 86.75 95 SER A CA 1
ATOM 729 C C . SER A 1 95 ? 4.193 -7.953 -6.999 1.00 86.75 95 SER A C 1
ATOM 731 O O . SER A 1 95 ? 3.137 -8.400 -6.539 1.00 86.75 95 SER A O 1
ATOM 733 N N . GLU A 1 96 ? 5.362 -8.568 -6.850 1.00 91.31 96 GLU A N 1
ATOM 734 C CA . GLU A 1 96 ? 5.557 -9.777 -6.056 1.00 91.31 96 GLU A CA 1
ATOM 735 C C . GLU A 1 96 ? 5.327 -9.498 -4.567 1.00 91.31 96 GLU A C 1
ATOM 737 O O . GLU A 1 96 ? 4.544 -10.213 -3.943 1.00 91.31 96 GLU A O 1
ATOM 742 N N . ALA A 1 97 ? 5.883 -8.407 -4.027 1.00 92.06 97 ALA A N 1
ATOM 743 C CA . ALA A 1 97 ? 5.638 -7.970 -2.651 1.00 92.06 97 ALA A CA 1
ATOM 744 C C . ALA A 1 97 ? 4.136 -7.775 -2.370 1.00 92.06 97 ALA A C 1
ATOM 746 O O . ALA A 1 97 ? 3.593 -8.355 -1.429 1.00 92.06 97 ALA A O 1
ATOM 747 N N . ILE A 1 98 ? 3.431 -7.046 -3.243 1.00 88.88 98 ILE A N 1
ATOM 748 C CA . ILE A 1 98 ? 1.976 -6.838 -3.128 1.00 88.88 98 ILE A CA 1
ATOM 749 C C . ILE A 1 98 ? 1.215 -8.171 -3.213 1.00 88.88 98 ILE A C 1
ATOM 751 O O . ILE A 1 98 ? 0.260 -8.398 -2.470 1.00 88.88 98 ILE A O 1
ATOM 755 N N . SER A 1 99 ? 1.624 -9.065 -4.116 1.00 89.25 99 SER A N 1
ATOM 756 C CA . SER A 1 99 ? 0.955 -10.357 -4.307 1.00 89.25 99 SER A CA 1
ATOM 757 C C . SER A 1 99 ? 1.151 -11.294 -3.117 1.00 89.25 99 SER A C 1
ATOM 759 O O . SER A 1 99 ? 0.208 -11.985 -2.729 1.00 89.25 99 SER A O 1
ATOM 761 N N . HIS A 1 100 ? 2.345 -11.314 -2.523 1.00 89.81 100 HIS A N 1
ATOM 762 C CA . HIS A 1 100 ? 2.649 -12.122 -1.345 1.00 89.81 100 HIS A CA 1
ATOM 763 C C . HIS A 1 100 ? 1.894 -11.648 -0.105 1.00 89.81 100 HIS A C 1
ATOM 765 O O . HIS A 1 100 ? 1.421 -12.477 0.670 1.00 89.81 100 HIS A O 1
ATOM 771 N N . SER A 1 101 ? 1.676 -10.342 0.031 1.00 89.31 101 SER A N 1
ATOM 772 C CA . SER A 1 101 ? 0.907 -9.775 1.142 1.00 89.31 101 SER A CA 1
ATOM 773 C C . SER A 1 101 ? -0.597 -9.689 0.869 1.00 89.31 101 SER A C 1
ATOM 775 O O . SER A 1 101 ? -1.322 -9.011 1.597 1.00 89.31 101 SER A O 1
ATOM 777 N N . ARG A 1 102 ? -1.115 -10.376 -0.159 1.00 86.44 102 ARG A N 1
ATOM 778 C CA . ARG A 1 102 ? -2.522 -10.249 -0.565 1.00 86.44 102 ARG A CA 1
ATOM 779 C C . ARG A 1 102 ? -3.518 -10.599 0.541 1.00 86.44 102 ARG A C 1
ATOM 781 O O . ARG A 1 102 ? -4.512 -9.902 0.685 1.00 86.44 102 ARG A O 1
ATOM 788 N N . SER A 1 103 ? -3.251 -11.626 1.343 1.00 87.12 103 SER A N 1
ATOM 789 C CA . SER A 1 103 ? -4.128 -12.004 2.463 1.00 87.12 103 SER A CA 1
ATOM 790 C C . SER A 1 103 ? -4.230 -10.915 3.537 1.00 87.12 103 SER A C 1
ATOM 792 O O . SER A 1 103 ? -5.292 -10.739 4.133 1.00 87.12 103 SER A O 1
ATOM 794 N N . ILE A 1 104 ? -3.139 -10.188 3.783 1.00 88.06 104 ILE A N 1
ATOM 795 C CA . ILE A 1 104 ? -3.063 -9.061 4.723 1.00 88.06 104 ILE A CA 1
ATOM 796 C C . ILE A 1 104 ? -3.829 -7.869 4.136 1.00 88.06 104 ILE A C 1
ATOM 798 O O . ILE A 1 104 ? -4.673 -7.268 4.796 1.00 88.06 104 ILE A O 1
ATOM 802 N N . LEU A 1 105 ? -3.603 -7.577 2.854 1.00 86.94 105 LEU A N 1
ATOM 803 C CA . LEU A 1 105 ? -4.282 -6.501 2.132 1.00 86.94 105 LEU A CA 1
ATOM 804 C C . LEU A 1 105 ? -5.798 -6.717 2.047 1.00 86.94 105 LEU A C 1
ATOM 806 O O . LEU A 1 105 ? -6.563 -5.791 2.307 1.00 86.94 105 LEU A O 1
ATOM 810 N N . ASP A 1 106 ? -6.251 -7.937 1.762 1.00 88.56 106 ASP A N 1
ATOM 811 C CA . ASP A 1 106 ? -7.678 -8.274 1.716 1.00 88.56 106 ASP A CA 1
ATOM 812 C C . ASP A 1 106 ? -8.354 -8.059 3.086 1.00 88.56 106 ASP A C 1
ATOM 814 O O . ASP A 1 106 ? -9.512 -7.638 3.151 1.00 88.56 106 ASP A O 1
ATOM 818 N N . GLN A 1 107 ? -7.635 -8.296 4.191 1.00 86.62 107 GLN A N 1
ATOM 819 C CA . GLN A 1 107 ? -8.115 -7.991 5.544 1.00 86.62 107 GLN A CA 1
ATOM 820 C C . GLN A 1 107 ? -8.148 -6.484 5.815 1.00 86.62 107 GLN A C 1
ATOM 822 O O . GLN A 1 107 ? -9.145 -5.985 6.333 1.00 86.62 107 GLN A O 1
ATOM 827 N N . ALA A 1 108 ? -7.112 -5.749 5.407 1.00 85.00 108 ALA A N 1
ATOM 828 C CA . ALA A 1 108 ? -7.065 -4.292 5.525 1.00 85.00 108 ALA A CA 1
ATOM 829 C C . ALA A 1 108 ? -8.162 -3.588 4.717 1.00 85.00 108 ALA A C 1
ATOM 831 O O . ALA A 1 108 ? -8.657 -2.538 5.126 1.00 85.00 108 ALA A O 1
ATOM 832 N N . PHE A 1 109 ? -8.573 -4.161 3.587 1.00 83.81 109 PHE A N 1
ATOM 833 C CA . PHE A 1 109 ? -9.582 -3.575 2.705 1.00 83.81 109 PHE A CA 1
ATOM 834 C C . PHE A 1 109 ? -11.008 -4.067 2.965 1.00 83.81 109 PHE A C 1
ATOM 836 O O . PHE A 1 109 ? -11.950 -3.531 2.377 1.00 83.81 109 PHE A O 1
ATOM 843 N N . LYS A 1 110 ? -11.200 -5.041 3.860 1.00 81.12 110 LYS A N 1
ATOM 844 C CA . LYS A 1 110 ? -12.523 -5.577 4.197 1.00 81.12 110 LYS A CA 1
ATOM 845 C C . LYS A 1 110 ? -13.393 -4.509 4.872 1.00 81.12 110 LYS A C 1
ATOM 847 O O . LYS A 1 110 ? -12.963 -3.982 5.896 1.00 81.12 110 LYS A O 1
ATOM 852 N N . PRO A 1 111 ? -14.596 -4.181 4.361 1.00 63.09 111 PRO A N 1
ATOM 853 C CA . PRO A 1 111 ? -15.512 -3.256 5.034 1.00 63.09 111 PRO A CA 1
ATOM 854 C C . PRO A 1 111 ? -15.764 -3.684 6.487 1.00 63.09 111 PRO A C 1
ATOM 856 O O . PRO A 1 111 ? -15.803 -4.883 6.761 1.00 63.09 111 PRO A O 1
ATOM 859 N N . LYS A 1 112 ? -15.926 -2.726 7.411 1.00 60.03 112 LYS A N 1
ATOM 860 C CA . LYS A 1 112 ? -16.482 -3.040 8.736 1.00 60.03 112 LYS A CA 1
ATOM 861 C C . LYS A 1 112 ? -17.947 -3.452 8.533 1.00 60.03 112 LYS A C 1
ATOM 863 O O . LYS A 1 112 ? -18.683 -2.699 7.895 1.00 60.03 112 LYS A O 1
ATOM 868 N N . ASP A 1 113 ? -18.313 -4.641 9.011 1.00 52.22 113 ASP A N 1
ATOM 869 C CA . ASP A 1 113 ? -19.716 -5.045 9.193 1.00 52.22 113 ASP A CA 1
ATOM 870 C C . ASP A 1 113 ? -20.391 -4.186 10.276 1.00 52.22 113 ASP A C 1
ATOM 872 O O . ASP A 1 113 ? -19.694 -3.804 11.251 1.00 52.22 113 ASP A O 1
#

Radius of gyration: 13.46 Å; chains: 1; bounding box: 34×38×34 Å

pLDDT: mean 76.97, std 14.8, range [43.16, 93.31]

Sequence (113 aa):
MKKTNPGLVIEGFAISAKNRIFNSTIDRHHPEVDWAQADVSASDTNFPSTKDGVERVLKGVQHTLYKEGQHDDLLNDLADLADAISSSKSPDELSEAISHSRSILDQAFKPKD

Secondary structure (DSSP, 8-state):
-----HHHHHHHHHHHHHHHHHHTT--TT-GGGGGGG------GGGHHHHHHHHHHHHHHHHHHHHHH-S-HHHHHHHHHHHHHHHH--SHHHHHHHHHHTHHHHHHHHSPP-